Protein AF-A0A938VG10-F1 (afdb_monomer)

Secondary structure (DSSP, 8-state):
-HHHHHHHHHH------------EEEEEEE-TT-HHHHHIIIIIHHHHHHHHGGGEEEEEEETT-S--

Foldseek 3Di:
DVVVVVVVVVVPDPPPDDPDQAADEEEAEDAPPDPVVCCCVPPVVPVVCVVQPRNYHYHYDHPVDPPD

Sequence (68 aa):
MSILVLASLLIHSPVQAQTSVAVVHAVLFYSPSCGHCHYVIEEVFPPLFEKYGDQLQIVGVDVTQTEG

pLDDT: mean 85.05, std 14.47, range [54.66, 97.75]

Nearest PDB structures (foldseek):
  3ayu-assembly1_A  TM=3.080E-01  e=1.783E+00  Homo sapiens
  5u1s-assembly1_A  TM=3.389E-01  e=5.796E+00  Saccharomyces cerevisiae S288C
  2y6d-assembly1_A  TM=3.052E-01  e=5.408E+00  Homo sapiens

Mean predicted aligned error: 10.3 Å

Structure (mmCIF, N/CA/C/O backbone):
data_AF-A0A938VG10-F1
#
_entry.id   AF-A0A938VG10-F1
#
loop_
_atom_site.group_PDB
_atom_site.id
_atom_site.type_symbol
_atom_site.label_atom_id
_atom_site.label_alt_id
_atom_site.label_comp_id
_atom_site.label_asym_id
_atom_site.label_entity_id
_atom_site.label_seq_id
_atom_site.pdbx_PDB_ins_code
_atom_site.Cartn_x
_atom_site.Cartn_y
_atom_site.Cartn_z
_atom_site.occupancy
_atom_site.B_iso_or_equiv
_atom_site.auth_seq_id
_atom_site.auth_comp_id
_atom_site.auth_asym_id
_atom_site.auth_atom_id
_atom_site.pdbx_PDB_model_num
ATOM 1 N N . MET A 1 1 ? -46.641 0.188 44.294 1.00 60.78 1 MET A N 1
ATOM 2 C CA . MET A 1 1 ? -45.868 1.193 43.529 1.00 60.78 1 MET A CA 1
ATOM 3 C C . MET A 1 1 ? -44.396 0.830 43.332 1.00 60.78 1 MET A C 1
ATOM 5 O O . MET A 1 1 ? -43.906 1.075 42.244 1.00 60.78 1 MET A O 1
ATOM 9 N N . SER A 1 2 ? -43.690 0.224 44.300 1.00 65.56 2 SER A N 1
ATOM 10 C CA . SER A 1 2 ? -42.238 -0.040 44.175 1.00 65.56 2 SER A CA 1
ATOM 11 C C . SER A 1 2 ? -41.824 -1.007 43.056 1.00 65.56 2 SER A C 1
ATOM 13 O O . SER A 1 2 ? -40.767 -0.826 42.465 1.00 65.56 2 SER A O 1
ATOM 15 N N . ILE A 1 3 ? -42.655 -2.003 42.721 1.00 65.69 3 ILE A N 1
ATOM 16 C CA . ILE A 1 3 ? -42.344 -2.997 41.672 1.00 65.69 3 ILE A CA 1
ATOM 17 C C . ILE A 1 3 ? -42.328 -2.364 40.271 1.00 65.69 3 ILE A C 1
ATOM 19 O O . ILE A 1 3 ? -41.479 -2.699 39.454 1.00 65.69 3 ILE A O 1
ATOM 23 N N . LEU A 1 4 ? -43.218 -1.399 40.014 1.00 64.69 4 LEU A N 1
ATOM 24 C CA . LEU A 1 4 ? -43.277 -0.672 38.740 1.00 64.69 4 LEU A CA 1
ATOM 25 C C . LEU A 1 4 ? -42.029 0.194 38.526 1.00 64.69 4 LEU A C 1
ATOM 27 O O . LEU A 1 4 ? -41.530 0.281 37.413 1.00 64.69 4 LEU A O 1
ATOM 31 N N . VAL A 1 5 ? -41.48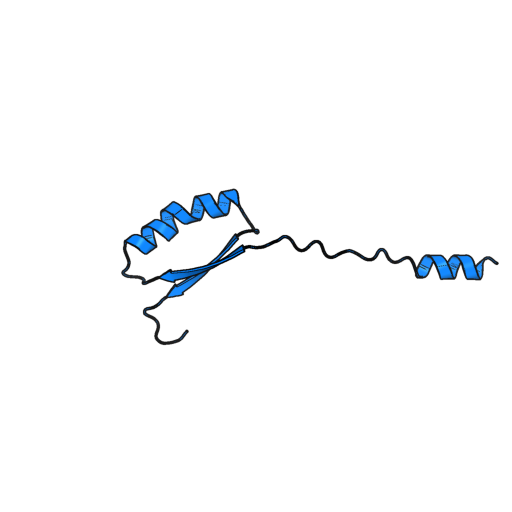6 0.783 39.595 1.00 64.44 5 VAL A N 1
ATOM 32 C CA . VAL A 1 5 ? -40.268 1.607 39.527 1.00 64.44 5 VAL A CA 1
ATOM 33 C C . VAL A 1 5 ? -39.035 0.744 39.237 1.00 64.44 5 VAL A C 1
ATOM 35 O O . VAL A 1 5 ? -38.198 1.126 38.421 1.00 64.44 5 VAL A O 1
ATOM 38 N N . LEU A 1 6 ? -38.950 -0.446 39.847 1.00 62.22 6 LEU A N 1
ATOM 39 C CA . LEU A 1 6 ? -37.868 -1.405 39.595 1.00 62.22 6 LEU A CA 1
ATOM 40 C C . LEU A 1 6 ? -37.911 -1.964 38.165 1.00 62.22 6 LEU A C 1
ATOM 42 O O . LEU A 1 6 ? -36.870 -2.095 37.526 1.00 62.22 6 LEU A O 1
ATOM 46 N N . ALA A 1 7 ? -39.113 -2.251 37.657 1.00 64.75 7 ALA A N 1
ATOM 47 C CA . ALA A 1 7 ? -39.312 -2.714 36.287 1.00 64.75 7 ALA A CA 1
ATOM 48 C C . ALA A 1 7 ? -38.926 -1.638 35.262 1.00 64.75 7 ALA A C 1
ATOM 50 O O . ALA A 1 7 ? -38.263 -1.951 34.279 1.00 64.75 7 ALA A O 1
ATOM 51 N N . SER A 1 8 ? -39.258 -0.369 35.516 1.00 62.50 8 SER A N 1
ATOM 52 C CA . SER A 1 8 ? -38.869 0.736 34.638 1.00 62.50 8 SER A CA 1
ATOM 53 C C . SER A 1 8 ? -37.352 0.893 34.539 1.00 62.50 8 SER A C 1
ATOM 55 O O . SER A 1 8 ? -36.848 1.088 33.439 1.00 62.50 8 SER A O 1
ATOM 57 N N . LEU A 1 9 ? -36.590 0.760 35.632 1.00 62.50 9 LEU A N 1
ATOM 58 C CA . LEU A 1 9 ? -35.124 0.904 35.594 1.00 62.50 9 LEU A CA 1
ATOM 59 C C . LEU A 1 9 ? -34.425 -0.141 34.707 1.00 62.50 9 LEU A C 1
ATOM 61 O O . LEU A 1 9 ? -33.406 0.171 34.098 1.00 62.50 9 LEU A O 1
ATOM 65 N N . LEU A 1 10 ? -34.986 -1.347 34.589 1.00 63.72 10 LEU A N 1
ATOM 66 C CA . LEU A 1 10 ? -34.425 -2.426 33.767 1.00 63.72 10 LEU A CA 1
ATOM 67 C C . LEU A 1 10 ? -34.611 -2.204 32.254 1.00 63.72 10 LEU A C 1
ATOM 69 O O . LEU A 1 10 ? -33.939 -2.858 31.464 1.00 63.72 10 LEU A O 1
ATOM 73 N N . ILE A 1 11 ? -35.491 -1.281 31.848 1.00 64.31 11 ILE A N 1
ATOM 74 C CA . ILE A 1 11 ? -35.805 -0.998 30.435 1.00 64.31 11 ILE A CA 1
ATOM 75 C C . ILE A 1 11 ? -34.945 0.159 29.883 1.00 64.31 11 ILE A C 1
ATOM 77 O O . ILE A 1 11 ? -34.825 0.322 28.673 1.00 64.31 11 ILE A O 1
ATOM 81 N N . HIS A 1 12 ? -34.284 0.945 30.742 1.00 57.47 12 HIS A N 1
ATOM 82 C CA . HIS A 1 12 ? -33.467 2.102 30.336 1.00 57.47 12 HIS A CA 1
ATOM 83 C C . HIS A 1 12 ? -32.040 1.725 29.910 1.00 57.47 12 HIS A C 1
ATOM 85 O O . HIS A 1 12 ? -31.095 2.458 30.207 1.00 57.47 12 HIS A O 1
ATOM 91 N N . SER A 1 13 ? -31.848 0.593 29.226 1.00 67.00 13 SER A N 1
ATOM 92 C CA . SER A 1 13 ? -30.541 0.291 28.638 1.00 67.00 13 SER A CA 1
ATOM 93 C C . SER A 1 13 ? -30.119 1.471 27.752 1.00 67.00 13 SER A C 1
ATOM 95 O O . SER A 1 13 ? -30.886 1.845 26.859 1.00 67.00 13 SER A O 1
ATOM 97 N N . PRO A 1 14 ? -28.951 2.099 27.990 1.00 66.69 14 PRO A N 1
ATOM 98 C CA . PRO A 1 14 ? -28.489 3.169 27.126 1.00 66.69 14 PRO A CA 1
ATOM 99 C C . PRO A 1 14 ? -28.310 2.576 25.730 1.00 66.69 14 PRO A C 1
ATOM 101 O O . PRO A 1 14 ? -27.477 1.694 25.523 1.00 66.69 14 PRO A O 1
ATOM 104 N N . VAL A 1 15 ? -29.134 3.023 24.781 1.00 71.88 15 VAL A N 1
ATOM 105 C CA . VAL A 1 15 ? -28.948 2.711 23.365 1.00 71.88 15 VAL A CA 1
ATOM 106 C C . VAL A 1 15 ? -27.605 3.310 22.980 1.00 71.88 15 VAL A C 1
ATOM 108 O O . VAL A 1 15 ? -27.459 4.528 22.875 1.00 71.88 15 VAL A O 1
ATOM 111 N N . GLN A 1 16 ? -26.597 2.456 22.841 1.00 68.25 16 GLN A N 1
ATOM 112 C CA . GLN A 1 16 ? -25.284 2.877 22.396 1.00 68.25 16 GLN A CA 1
ATOM 113 C C . GLN A 1 16 ? -25.405 3.183 20.900 1.00 68.25 16 GLN A C 1
ATOM 115 O O . GLN A 1 16 ? -25.457 2.278 20.071 1.00 68.25 16 GLN A O 1
ATOM 120 N N . ALA A 1 17 ? -25.530 4.466 20.554 1.00 66.88 17 ALA A N 1
ATOM 121 C CA . ALA A 1 17 ? -25.428 4.903 19.170 1.00 66.88 17 ALA A CA 1
ATOM 122 C C . ALA A 1 17 ? -24.052 4.473 18.645 1.00 66.88 17 ALA A C 1
ATOM 124 O O . ALA A 1 17 ? -23.025 4.742 19.271 1.00 66.88 17 ALA A O 1
ATOM 125 N N . GLN A 1 18 ? -24.037 3.738 17.538 1.00 71.06 18 GLN A N 1
ATOM 126 C CA . GLN A 1 18 ? -22.818 3.153 17.006 1.00 71.06 18 GLN A CA 1
ATOM 127 C C . GLN A 1 18 ? -22.005 4.262 16.337 1.00 71.06 18 GLN A C 1
ATOM 129 O O . GLN A 1 18 ? -22.296 4.673 15.216 1.00 71.06 18 GLN A O 1
ATOM 134 N N . THR A 1 19 ? -21.010 4.793 17.047 1.00 65.38 19 THR A N 1
ATOM 135 C CA . THR A 1 19 ? -20.066 5.774 16.504 1.00 65.38 19 THR A CA 1
ATOM 136 C C . THR A 1 19 ? -19.104 5.053 15.561 1.00 65.38 19 THR A C 1
ATOM 138 O O . THR A 1 19 ? -17.971 4.743 15.922 1.00 65.38 19 THR A O 1
ATOM 141 N N . SER A 1 20 ? -19.564 4.705 14.359 1.00 71.12 20 SER A N 1
ATOM 142 C CA . SER A 1 20 ? -18.666 4.220 13.315 1.00 71.12 20 SER A CA 1
ATOM 143 C C . SER A 1 20 ? -17.784 5.386 12.877 1.00 71.12 20 SER A C 1
ATOM 145 O O . SER A 1 20 ? -18.287 6.383 12.356 1.00 71.12 20 SER A O 1
ATOM 147 N N . VAL A 1 21 ? -16.479 5.275 13.105 1.00 78.19 21 VAL A N 1
ATOM 148 C CA . VAL A 1 21 ? -15.505 6.203 12.526 1.00 78.19 21 VAL A CA 1
ATOM 149 C C . VAL A 1 21 ? -15.615 6.088 11.004 1.00 78.19 21 VAL A C 1
ATOM 151 O O . VAL A 1 21 ? -15.669 4.981 10.471 1.00 78.19 21 VAL A O 1
ATOM 154 N N . ALA A 1 22 ? -15.718 7.215 10.301 1.00 89.00 22 ALA A N 1
ATOM 155 C CA . ALA A 1 22 ? -15.775 7.209 8.844 1.00 89.00 22 ALA A CA 1
ATOM 156 C C . ALA A 1 22 ? -14.408 6.779 8.289 1.00 89.00 22 ALA A C 1
ATOM 158 O O . ALA A 1 22 ? -13.408 7.452 8.531 1.00 89.00 22 ALA A O 1
ATOM 159 N N . VAL A 1 23 ? -14.371 5.661 7.560 1.00 94.38 23 VAL A N 1
ATOM 160 C CA . VAL A 1 23 ? -13.142 5.102 6.978 1.00 94.38 23 VAL A CA 1
ATOM 161 C C . VAL A 1 23 ? -13.176 5.238 5.459 1.00 94.38 23 VAL A C 1
ATOM 163 O O . VAL A 1 23 ? -14.120 4.793 4.798 1.00 94.38 23 VAL A O 1
ATOM 166 N N . VAL A 1 24 ? -12.125 5.834 4.899 1.00 95.12 24 VAL A N 1
ATOM 167 C CA . VAL A 1 24 ? -11.881 5.891 3.458 1.00 95.12 24 VAL A CA 1
ATOM 168 C C . VAL A 1 24 ? -11.184 4.607 3.032 1.00 95.12 24 VAL A C 1
ATOM 170 O O . VAL A 1 24 ? -10.119 4.271 3.543 1.00 95.12 24 VAL A O 1
ATOM 173 N N . HIS A 1 25 ? -11.779 3.918 2.064 1.00 96.50 25 HIS A N 1
ATOM 174 C CA . HIS A 1 25 ? -11.221 2.709 1.474 1.00 96.50 25 HIS A CA 1
ATOM 175 C C . HIS A 1 25 ? -10.766 3.022 0.051 1.00 96.50 25 HIS A C 1
ATOM 177 O O . HIS A 1 25 ? -11.550 3.532 -0.753 1.00 96.50 25 HIS A O 1
ATOM 183 N N . ALA A 1 26 ? -9.510 2.723 -0.260 1.00 96.25 26 ALA A N 1
ATOM 184 C CA . ALA A 1 26 ? -8.937 2.890 -1.587 1.00 96.25 26 ALA A CA 1
ATOM 185 C C . ALA A 1 26 ? -8.353 1.569 -2.099 1.00 96.25 26 ALA A C 1
ATOM 187 O O . ALA A 1 26 ? -7.914 0.715 -1.330 1.00 96.25 26 ALA A O 1
ATOM 188 N N . VAL A 1 27 ? -8.334 1.421 -3.422 1.00 96.31 27 VAL A N 1
ATOM 189 C CA . VAL A 1 27 ? -7.727 0.275 -4.103 1.00 96.31 27 VAL A CA 1
ATOM 190 C C . VAL A 1 27 ? -6.613 0.792 -5.002 1.00 96.31 27 VAL A C 1
ATOM 192 O O . VAL A 1 27 ? -6.859 1.634 -5.868 1.00 96.31 27 VAL A O 1
ATOM 195 N N . LEU A 1 28 ? -5.393 0.302 -4.790 1.00 95.88 28 LEU A N 1
ATOM 196 C CA . LEU A 1 28 ? -4.248 0.573 -5.650 1.00 95.88 28 LEU A CA 1
ATOM 197 C C . LEU A 1 28 ? -4.054 -0.603 -6.606 1.00 95.88 28 LEU A C 1
ATOM 199 O O . LEU A 1 28 ? -3.59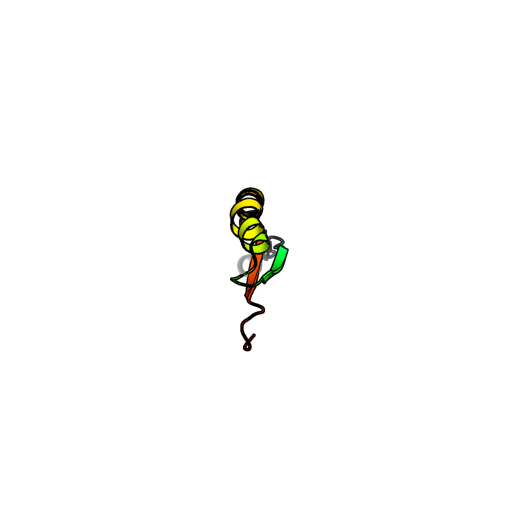2 -1.664 -6.202 1.00 95.88 28 LEU A O 1
ATOM 203 N N . PHE A 1 29 ? -4.339 -0.387 -7.884 1.00 95.75 29 PHE A N 1
ATOM 204 C CA . PHE A 1 29 ? -3.937 -1.309 -8.942 1.00 95.75 29 PHE A CA 1
ATOM 205 C C . PHE A 1 29 ? -2.472 -1.047 -9.297 1.00 95.75 29 PHE A C 1
ATOM 207 O O . PHE A 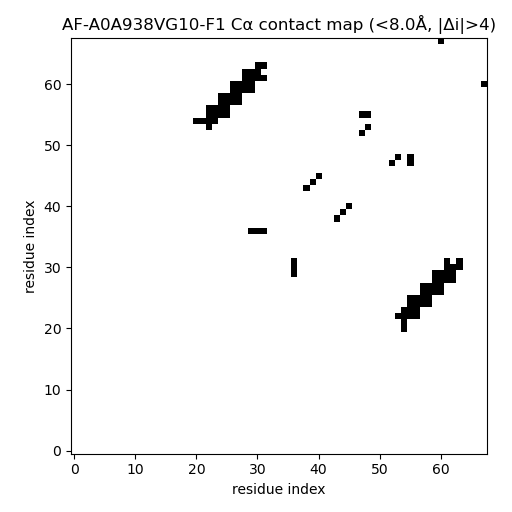1 29 ? -2.135 0.050 -9.750 1.00 95.75 29 PHE A O 1
ATOM 214 N N . TYR A 1 30 ? -1.597 -2.024 -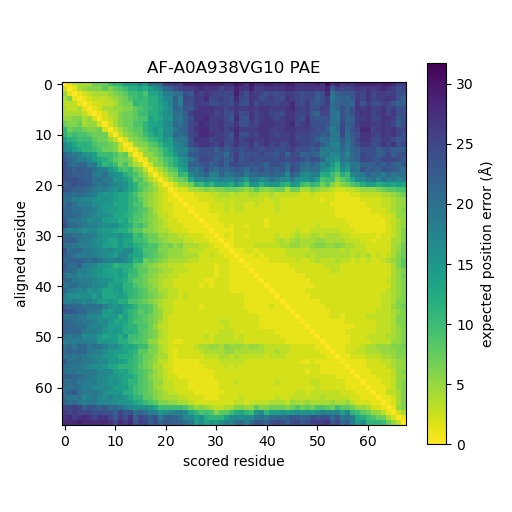9.071 1.00 96.06 30 TYR A N 1
ATOM 215 C CA . TYR A 1 30 ? -0.157 -1.889 -9.298 1.00 96.06 30 TYR A CA 1
ATOM 216 C C . TYR A 1 30 ? 0.420 -3.110 -10.014 1.00 96.06 30 TYR A C 1
ATOM 218 O O . TYR A 1 30 ? -0.230 -4.139 -10.132 1.00 96.06 30 TYR A O 1
ATOM 226 N N . SER A 1 31 ? 1.658 -2.993 -10.493 1.00 95.25 31 SER A N 1
ATOM 227 C CA . SER A 1 31 ? 2.447 -4.117 -11.005 1.00 95.25 31 SER A CA 1
ATOM 228 C C . SER A 1 31 ? 3.794 -4.163 -10.272 1.00 95.25 31 SER A C 1
ATOM 230 O O . SER A 1 31 ? 4.385 -3.098 -10.074 1.00 95.25 31 SER A O 1
ATOM 232 N N . PRO A 1 32 ? 4.336 -5.347 -9.933 1.00 92.94 32 PRO A N 1
ATOM 233 C CA . PRO A 1 32 ? 5.650 -5.481 -9.298 1.00 92.94 32 PRO A CA 1
ATOM 234 C C . PRO A 1 32 ? 6.814 -4.916 -10.124 1.00 92.94 32 PRO A C 1
ATOM 236 O O . PRO A 1 32 ? 7.870 -4.619 -9.582 1.00 92.94 32 PRO A O 1
ATOM 239 N N . SER A 1 33 ? 6.652 -4.749 -11.441 1.00 94.94 33 SER A N 1
ATOM 240 C CA . SER A 1 33 ? 7.675 -4.136 -12.302 1.00 94.94 33 SER A CA 1
ATOM 241 C C . SER A 1 33 ? 7.491 -2.625 -12.500 1.00 94.94 33 SER A C 1
ATOM 243 O O . SER A 1 33 ? 8.252 -1.997 -13.236 1.00 94.94 33 SER A O 1
ATOM 245 N N . CYS A 1 34 ? 6.477 -2.013 -11.884 1.00 94.94 34 CYS A N 1
ATOM 246 C CA . CYS A 1 34 ? 6.163 -0.594 -12.040 1.00 94.94 34 CYS A CA 1
ATOM 247 C C . CYS A 1 34 ? 6.982 0.272 -11.066 1.00 94.94 34 CYS A C 1
ATOM 249 O O . CYS A 1 34 ? 6.621 0.431 -9.902 1.00 94.94 34 CYS A O 1
ATOM 251 N N . GLY A 1 35 ? 8.049 0.915 -11.555 1.00 93.7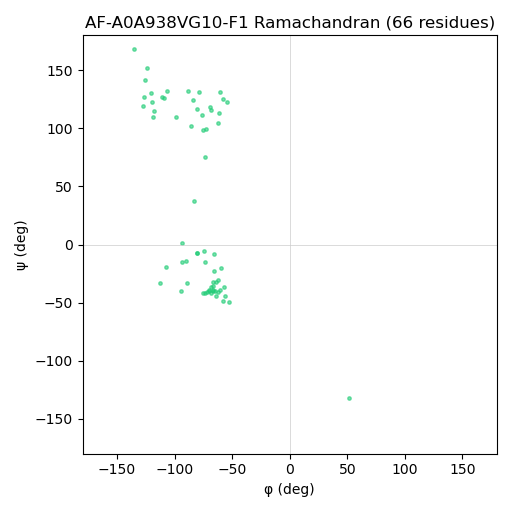5 35 GLY A N 1
ATOM 252 C CA . GLY A 1 35 ? 8.884 1.814 -10.740 1.00 93.75 35 GLY A CA 1
ATOM 253 C C . GLY A 1 35 ? 8.122 2.980 -10.089 1.00 93.75 35 GLY A C 1
ATOM 254 O O . GLY A 1 35 ? 8.379 3.320 -8.940 1.00 93.75 35 GLY A O 1
ATOM 255 N N . HIS A 1 36 ? 7.130 3.557 -10.777 1.00 95.19 36 HIS A N 1
ATOM 256 C CA . HIS A 1 36 ? 6.293 4.621 -10.203 1.00 95.19 36 HIS A CA 1
ATOM 257 C C . HIS A 1 36 ? 5.417 4.126 -9.049 1.00 95.19 36 HIS A C 1
ATOM 259 O O . HIS A 1 36 ? 5.140 4.873 -8.116 1.00 95.19 36 HIS A O 1
ATOM 265 N N . CYS A 1 37 ? 4.985 2.867 -9.109 1.00 95.81 37 CYS A N 1
ATOM 266 C CA . CYS A 1 37 ? 4.154 2.264 -8.082 1.00 95.81 37 CYS A CA 1
ATOM 267 C C . CYS A 1 37 ? 4.965 2.060 -6.796 1.00 95.81 37 CYS A C 1
ATOM 269 O O . CYS A 1 37 ? 4.461 2.372 -5.722 1.00 95.81 37 CYS A O 1
ATOM 271 N N . HIS A 1 38 ? 6.237 1.652 -6.908 1.00 96.06 38 HIS A N 1
ATOM 272 C CA . HIS A 1 38 ? 7.155 1.594 -5.764 1.00 96.06 38 HIS A CA 1
ATOM 273 C C . HIS A 1 38 ? 7.308 2.956 -5.094 1.00 96.06 38 HIS A C 1
ATOM 275 O O . HIS A 1 38 ? 7.091 3.059 -3.895 1.00 96.06 38 HIS A O 1
ATOM 281 N N . TYR A 1 39 ? 7.549 4.018 -5.869 1.00 97.06 39 TYR A N 1
ATOM 282 C CA . TYR A 1 39 ? 7.631 5.372 -5.317 1.00 97.06 39 TYR A CA 1
ATOM 283 C C . TYR A 1 39 ? 6.364 5.766 -4.540 1.00 97.06 39 TYR A C 1
ATOM 285 O O . TYR A 1 39 ? 6.444 6.298 -3.438 1.00 97.06 39 TYR A O 1
ATOM 293 N N . VAL A 1 40 ? 5.176 5.479 -5.079 1.00 96.81 40 VAL A N 1
ATOM 294 C CA . VAL A 1 40 ? 3.918 5.784 -4.380 1.00 96.81 40 VAL A CA 1
ATOM 295 C C . VAL A 1 40 ? 3.792 4.989 -3.074 1.00 96.81 40 VAL A C 1
ATOM 297 O O . VAL A 1 40 ? 3.424 5.556 -2.046 1.00 96.81 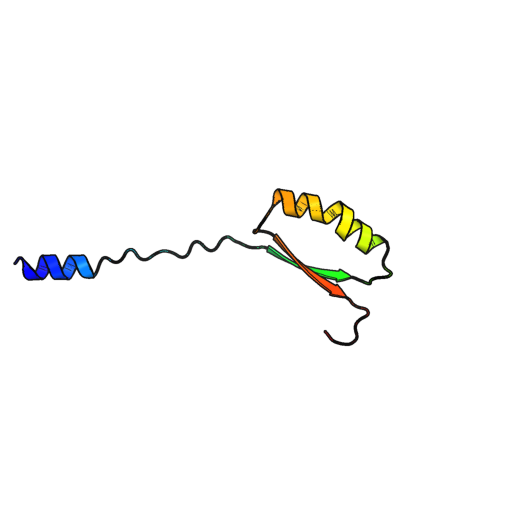40 VAL A O 1
ATOM 300 N N . ILE A 1 41 ? 4.112 3.696 -3.097 1.00 96.25 41 ILE A N 1
ATOM 301 C CA . ILE A 1 41 ? 3.992 2.810 -1.931 1.00 96.25 41 ILE A CA 1
ATOM 302 C C . ILE A 1 41 ? 5.014 3.169 -0.844 1.00 96.25 41 ILE A C 1
ATOM 304 O O . ILE A 1 41 ? 4.667 3.168 0.335 1.00 96.25 41 ILE A O 1
ATOM 308 N N . GLU A 1 42 ? 6.249 3.478 -1.230 1.00 96.75 42 GLU A N 1
ATOM 309 C CA . GLU A 1 42 ? 7.375 3.664 -0.309 1.00 96.75 42 GLU A CA 1
ATOM 310 C C . GLU A 1 42 ? 7.506 5.106 0.187 1.00 96.75 42 GLU A C 1
ATOM 312 O O . GLU A 1 42 ? 7.878 5.315 1.336 1.00 96.75 42 GLU A O 1
ATOM 317 N N . GLU A 1 43 ? 7.161 6.100 -0.635 1.00 97.56 43 GLU A N 1
ATOM 318 C CA . GLU A 1 43 ? 7.406 7.514 -0.315 1.00 97.56 43 GLU A CA 1
ATOM 319 C C . GLU A 1 43 ? 6.111 8.301 -0.076 1.00 97.56 43 GLU A C 1
ATOM 321 O O . GLU A 1 43 ? 6.074 9.226 0.735 1.00 97.56 43 GLU A O 1
ATOM 326 N N . VAL A 1 44 ? 5.019 7.954 -0.771 1.00 96.50 44 VAL A N 1
ATOM 327 C CA . VAL A 1 44 ? 3.770 8.740 -0.727 1.00 96.50 44 VAL A CA 1
ATOM 328 C C . VAL A 1 44 ? 2.789 8.210 0.316 1.00 96.50 44 VAL A C 1
ATOM 330 O O . VAL A 1 44 ? 2.135 9.000 0.995 1.00 96.50 44 VAL A O 1
ATOM 333 N N . PHE A 1 45 ? 2.653 6.893 0.466 1.00 96.62 45 PHE A N 1
ATOM 334 C CA . PHE A 1 45 ? 1.695 6.299 1.403 1.00 96.62 45 PHE A CA 1
ATOM 335 C C . PHE A 1 45 ? 2.059 6.437 2.889 1.00 96.62 45 PHE A C 1
ATOM 337 O O . PHE A 1 45 ? 1.148 6.756 3.659 1.00 96.62 45 PHE A O 1
ATOM 344 N N . PRO A 1 46 ? 3.323 6.278 3.333 1.00 97.44 46 PRO A N 1
ATOM 345 C CA . PRO A 1 46 ? 3.664 6.409 4.750 1.00 97.44 46 PRO A CA 1
ATOM 346 C C . PRO A 1 46 ? 3.189 7.719 5.402 1.00 97.44 46 PRO A C 1
ATOM 348 O O . PRO A 1 46 ? 2.475 7.636 6.405 1.00 97.44 46 PRO A O 1
ATOM 351 N N . PRO A 1 47 ? 3.434 8.919 4.830 1.00 97.75 47 PRO A N 1
ATOM 352 C CA . PRO A 1 47 ? 2.952 10.157 5.445 1.00 97.75 47 PRO A CA 1
ATOM 353 C C . PRO A 1 47 ? 1.417 10.273 5.453 1.00 97.75 47 PRO A C 1
ATOM 355 O O . PRO A 1 47 ? 0.854 10.990 6.283 1.00 97.75 47 PRO A O 1
ATOM 358 N N . LEU A 1 48 ? 0.702 9.577 4.559 1.00 96.31 48 LEU A N 1
ATOM 359 C CA . LEU A 1 48 ? -0.764 9.524 4.589 1.00 96.31 48 LEU A CA 1
ATOM 360 C C . LEU A 1 48 ? -1.267 8.641 5.735 1.00 96.31 48 LEU A C 1
ATOM 362 O O . LEU A 1 48 ? -2.215 9.032 6.418 1.00 96.31 48 LEU A O 1
ATOM 366 N N . PHE A 1 49 ? -0.630 7.495 5.978 1.00 96.50 49 PHE A N 1
ATOM 367 C CA . PHE A 1 49 ? -0.973 6.636 7.113 1.00 96.50 49 PHE A CA 1
ATOM 368 C C . PHE A 1 49 ? -0.652 7.303 8.451 1.00 96.50 49 PHE A C 1
ATOM 370 O O . PHE A 1 49 ? -1.474 7.239 9.361 1.00 96.50 49 PHE A O 1
ATOM 377 N N . GLU A 1 50 ? 0.463 8.028 8.556 1.00 96.81 50 GLU A N 1
ATOM 378 C CA . GLU A 1 50 ? 0.771 8.834 9.747 1.00 96.81 50 GLU A CA 1
ATOM 379 C C . GLU A 1 50 ? -0.288 9.916 9.998 1.00 96.81 50 GLU A C 1
ATOM 381 O O . GLU A 1 50 ? -0.675 10.169 11.140 1.00 96.81 50 GLU A O 1
ATOM 386 N N . LYS A 1 51 ? -0.791 10.547 8.930 1.00 96.50 51 LYS A N 1
ATOM 387 C CA . LYS A 1 51 ? -1.773 11.631 9.032 1.00 96.50 51 LYS A CA 1
ATOM 388 C C . LYS A 1 51 ? -3.185 11.146 9.365 1.00 96.50 51 LYS A C 1
ATOM 390 O O . LYS A 1 51 ? -3.891 11.824 10.112 1.00 96.50 51 LYS A O 1
ATOM 395 N N . TYR A 1 52 ? -3.630 10.047 8.760 1.00 95.56 52 TYR A N 1
ATOM 396 C CA . TYR A 1 52 ? -5.030 9.611 8.828 1.00 95.56 52 TYR A CA 1
ATOM 397 C C . TYR A 1 52 ? -5.256 8.384 9.719 1.00 95.56 52 TYR A C 1
ATOM 399 O O . TYR A 1 52 ? -6.385 8.179 10.174 1.00 95.56 52 TYR A O 1
ATOM 407 N N . GLY A 1 53 ? -4.211 7.607 10.015 1.00 93.81 53 GLY A N 1
ATOM 408 C CA . GLY A 1 53 ? -4.293 6.395 10.828 1.00 93.81 53 GLY A CA 1
ATOM 409 C C . GLY A 1 53 ? -5.376 5.442 10.322 1.00 93.81 53 GLY A C 1
ATOM 410 O O . GLY A 1 53 ? -5.518 5.222 9.120 1.00 93.81 53 GLY A O 1
ATOM 411 N N . ASP A 1 54 ? -6.205 4.955 11.243 1.00 94.00 54 ASP A N 1
ATOM 412 C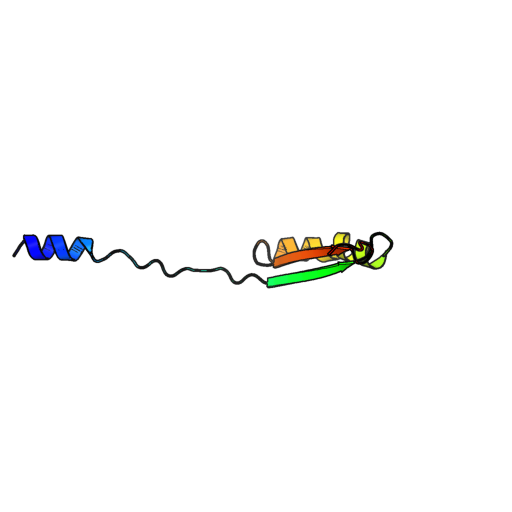 CA . ASP A 1 54 ? -7.265 3.975 10.965 1.00 94.00 54 ASP A CA 1
ATOM 413 C C . ASP A 1 54 ? -8.400 4.499 10.060 1.00 94.00 54 ASP A C 1
ATOM 415 O O . ASP A 1 54 ? -9.263 3.728 9.636 1.00 94.00 54 ASP A O 1
ATOM 419 N N . GLN A 1 55 ? -8.423 5.800 9.743 1.00 95.25 55 GLN A N 1
ATOM 420 C CA . GLN A 1 55 ? -9.412 6.396 8.834 1.00 95.25 55 GLN A CA 1
ATOM 421 C C . GLN A 1 55 ? -9.076 6.179 7.353 1.00 95.25 55 GLN A C 1
ATOM 423 O O . GLN A 1 55 ? -9.898 6.516 6.499 1.00 95.25 55 GLN A O 1
ATOM 428 N N . LEU A 1 56 ? -7.898 5.636 7.031 1.00 95.81 56 LEU A N 1
ATOM 429 C CA . LEU A 1 56 ? -7.480 5.343 5.663 1.00 95.81 56 LEU A CA 1
ATOM 430 C C . LEU A 1 56 ? -7.029 3.889 5.539 1.00 95.81 56 LEU A C 1
ATOM 432 O O . LEU A 1 56 ? -6.044 3.476 6.142 1.00 95.81 56 LEU A O 1
ATOM 436 N N . GLN A 1 57 ? -7.718 3.135 4.690 1.00 96.62 57 GLN A N 1
ATOM 437 C CA . GLN A 1 57 ? -7.361 1.765 4.345 1.00 96.62 57 GLN A CA 1
ATOM 438 C C . GLN A 1 57 ? -7.111 1.664 2.846 1.00 96.62 57 GLN A C 1
ATOM 440 O O . GLN A 1 57 ? -7.926 2.115 2.039 1.00 96.62 57 GLN A O 1
ATOM 445 N N . ILE A 1 58 ? -5.980 1.070 2.471 1.00 96.81 58 ILE A N 1
ATOM 446 C CA . ILE A 1 58 ? -5.599 0.882 1.072 1.00 96.81 58 ILE A CA 1
ATOM 447 C C . ILE A 1 58 ? -5.290 -0.592 0.844 1.00 96.81 58 ILE A C 1
ATOM 449 O O . ILE A 1 58 ? -4.468 -1.169 1.552 1.00 96.81 58 ILE A O 1
ATOM 453 N N . VAL A 1 59 ? -5.933 -1.187 -0.158 1.00 96.25 59 VAL A N 1
ATOM 454 C CA . VAL A 1 59 ? -5.644 -2.552 -0.615 1.00 96.25 59 VAL A CA 1
ATOM 455 C C . VAL A 1 59 ? -4.904 -2.487 -1.945 1.00 96.25 59 VAL A C 1
ATOM 457 O O . VAL A 1 59 ? -5.319 -1.769 -2.854 1.00 96.25 59 VAL A O 1
ATOM 460 N N . GLY A 1 60 ? -3.808 -3.234 -2.060 1.00 95.00 60 GLY A N 1
ATOM 461 C CA . GLY A 1 60 ? -3.073 -3.401 -3.310 1.00 95.00 60 GLY A CA 1
ATOM 462 C C . GLY A 1 60 ? -3.620 -4.571 -4.124 1.00 95.00 60 GLY A C 1
ATOM 463 O O . GLY A 1 60 ? -3.788 -5.662 -3.586 1.00 95.00 60 GLY A O 1
ATOM 464 N N . VAL A 1 61 ? -3.861 -4.349 -5.413 1.00 95.62 61 VAL A N 1
ATOM 465 C CA . VAL A 1 61 ? -4.225 -5.382 -6.389 1.00 95.62 61 VAL A CA 1
ATOM 466 C C . VAL A 1 61 ? -3.137 -5.432 -7.453 1.00 95.62 61 VAL A C 1
ATOM 468 O O . VAL A 1 61 ? -2.929 -4.463 -8.187 1.00 95.62 61 VAL A O 1
ATOM 471 N N . ASP A 1 62 ? -2.438 -6.559 -7.516 1.00 95.06 62 ASP A N 1
ATOM 472 C CA . ASP A 1 62 ? -1.421 -6.815 -8.527 1.00 95.06 62 ASP A CA 1
ATOM 473 C C . ASP A 1 62 ? -2.090 -7.163 -9.862 1.00 95.06 62 ASP A C 1
ATOM 475 O O . ASP A 1 62 ? -2.690 -8.224 -10.016 1.00 95.06 62 ASP A O 1
ATOM 479 N N . VAL A 1 63 ? -1.964 -6.278 -10.849 1.00 93.88 63 VAL A N 1
ATOM 480 C CA . VAL A 1 63 ? -2.580 -6.445 -12.177 1.00 93.88 63 VAL A CA 1
ATOM 481 C C . VAL A 1 63 ? -1.881 -7.487 -13.051 1.00 93.88 63 VAL 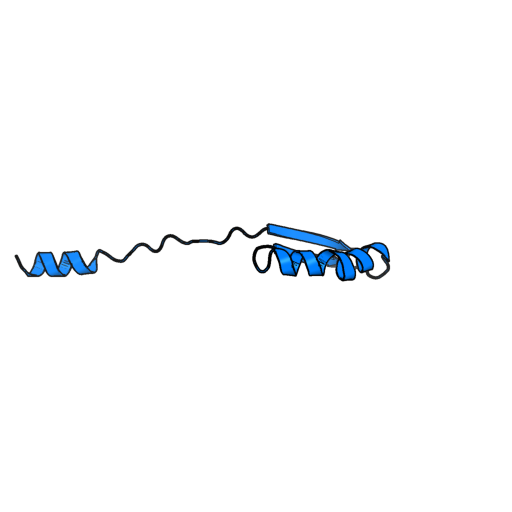A C 1
ATOM 483 O O . VAL A 1 63 ? -2.327 -7.746 -14.168 1.00 93.88 63 VAL A O 1
ATOM 486 N N . THR A 1 64 ? -0.761 -8.044 -12.590 1.00 93.31 64 THR A N 1
ATOM 487 C CA . THR A 1 64 ? -0.053 -9.127 -13.281 1.00 93.31 64 THR A CA 1
ATOM 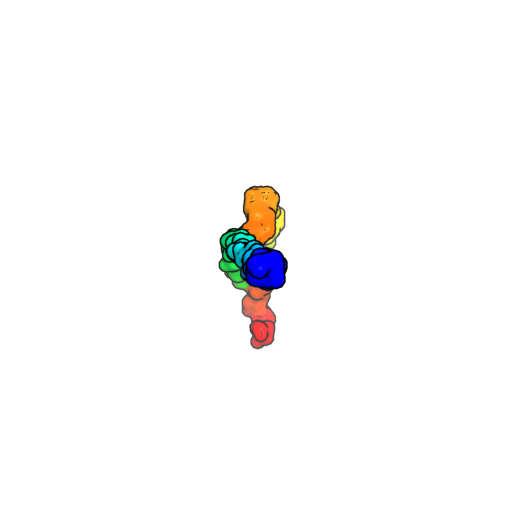488 C C . THR A 1 64 ? -0.534 -10.509 -12.855 1.00 93.31 64 THR A C 1
ATOM 490 O O . THR A 1 64 ? -0.262 -11.480 -13.562 1.00 93.31 64 THR A O 1
ATOM 493 N N . GLN A 1 65 ? -1.278 -10.604 -11.749 1.00 89.12 65 GLN A N 1
ATOM 494 C CA . GLN A 1 65 ? -1.903 -11.851 -11.322 1.00 89.12 65 GLN A CA 1
ATOM 495 C C . GLN A 1 65 ? -3.174 -12.093 -12.141 1.00 89.12 65 GLN A C 1
ATOM 497 O O . GLN A 1 65 ? -4.005 -11.203 -12.318 1.00 89.12 65 GLN A O 1
ATOM 502 N N . THR A 1 66 ? -3.311 -13.303 -12.684 1.00 78.00 66 THR A N 1
ATOM 503 C CA . THR A 1 66 ? -4.471 -13.710 -13.499 1.00 78.00 66 THR A CA 1
ATOM 504 C C . THR A 1 66 ? -5.690 -14.097 -12.665 1.00 78.00 66 THR A C 1
ATOM 506 O O . THR A 1 66 ? -6.782 -14.277 -13.204 1.00 78.00 66 THR A O 1
ATOM 509 N N . GLU A 1 67 ? -5.516 -14.163 -11.351 1.00 66.69 67 GLU A N 1
ATOM 510 C CA . GLU A 1 67 ? -6.519 -14.528 -10.367 1.00 66.69 67 GLU A CA 1
ATOM 511 C C . GLU A 1 67 ? -6.702 -13.331 -9.429 1.00 66.69 67 GLU A C 1
ATOM 513 O O . GLU A 1 67 ? -5.790 -12.972 -8.687 1.00 66.69 67 GLU A O 1
ATOM 518 N N . GLY A 1 68 ? -7.862 -12.676 -9.544 1.00 54.66 68 GLY A N 1
ATOM 519 C CA . GLY A 1 68 ? -8.276 -11.551 -8.700 1.00 54.66 68 GLY A CA 1
ATOM 520 C C . GLY A 1 68 ? -9.075 -11.982 -7.482 1.00 54.66 68 GLY A C 1
ATOM 521 O O . GLY A 1 68 ? -9.725 -13.052 -7.546 1.00 54.66 68 GLY A O 1
#

Radius of gyration: 24.0 Å; Cα contacts (8 Å, |Δi|>4): 49; chains: 1; bounding box: 55×26×58 Å

Solvent-accessible surface area (backbone atoms only — not comparable to full-atom values): 4424 Å² total; per-residue (Å²): 116,70,68,61,56,57,56,53,65,73,68,65,66,79,79,76,76,81,82,74,78,78,62,48,78,48,76,45,78,37,45,99,84,38,69,70,49,50,49,44,60,70,68,55,40,55,64,49,45,73,72,48,42,89,37,54,46,76,47,79,43,59,72,79,54,94,74,132